Protein AF-A0A821MS76-F1 (afdb_monomer_lite)

pLDDT: mean 85.94, std 13.17, range [29.83, 96.56]

Sequence (88 aa):
MNFVLEKDKRIKYHQDMTRCIFRIFKTTKSDEGEYTCQIDDDRGVKTSGYLYVEEPQWRFETKLPLTLEGDENDKIELECSVQDEDAE

Structure (mmCIF, N/CA/C/O backbone):
data_AF-A0A821MS76-F1
#
_entry.id   AF-A0A821MS76-F1
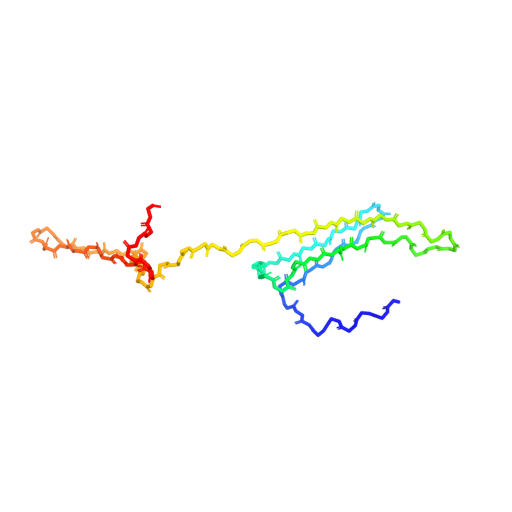#
loop_
_atom_site.group_PDB
_atom_site.id
_atom_site.type_symbol
_atom_site.label_atom_id
_atom_site.label_alt_id
_atom_site.label_comp_id
_atom_site.label_asym_id
_atom_site.label_entity_id
_atom_site.label_seq_id
_atom_site.pdbx_PDB_ins_code
_atom_site.Cartn_x
_atom_site.Cartn_y
_atom_site.Cartn_z
_atom_site.occupancy
_atom_site.B_iso_or_equiv
_atom_site.auth_seq_id
_atom_site.auth_comp_id
_atom_site.auth_asym_id
_atom_site.auth_atom_id
_atom_site.pdbx_PDB_model_num
ATOM 1 N N . MET A 1 1 ? 10.234 -12.657 -23.647 1.00 42.28 1 MET A N 1
ATOM 2 C CA . MET A 1 1 ? 10.671 -12.486 -22.242 1.00 42.28 1 MET A CA 1
ATOM 3 C C . MET A 1 1 ? 9.851 -13.415 -21.347 1.00 42.28 1 MET A C 1
ATOM 5 O O . MET A 1 1 ? 8.637 -13.271 -21.327 1.00 42.28 1 MET A O 1
ATOM 9 N N . ASN A 1 2 ? 10.466 -14.398 -20.678 1.00 29.83 2 ASN A N 1
ATOM 10 C CA . ASN A 1 2 ? 9.758 -15.345 -19.802 1.00 29.83 2 ASN A CA 1
ATOM 11 C C . ASN A 1 2 ? 9.875 -14.896 -18.345 1.00 29.83 2 ASN A C 1
ATOM 13 O O . ASN A 1 2 ? 10.866 -15.189 -17.684 1.00 29.83 2 ASN A O 1
ATOM 17 N N . PHE A 1 3 ? 8.848 -14.213 -17.851 1.00 42.09 3 PHE A N 1
ATOM 18 C CA . PHE A 1 3 ? 8.641 -14.032 -16.421 1.00 42.09 3 PHE A CA 1
ATOM 19 C C . PHE A 1 3 ? 7.517 -14.975 -16.003 1.00 42.09 3 PHE A C 1
ATOM 21 O O . PHE A 1 3 ? 6.359 -14.759 -16.360 1.00 42.09 3 PHE A O 1
ATOM 28 N N . VAL A 1 4 ? 7.843 -16.026 -15.247 1.00 42.31 4 VAL A N 1
ATOM 29 C CA . VAL A 1 4 ? 6.832 -16.768 -14.482 1.00 42.31 4 VAL A CA 1
ATOM 30 C C . VAL A 1 4 ? 6.514 -15.926 -13.245 1.00 42.31 4 VAL A C 1
ATOM 32 O O . VAL A 1 4 ? 6.915 -16.239 -12.133 1.00 42.31 4 VAL A O 1
ATOM 35 N N . LEU A 1 5 ? 5.848 -14.790 -13.458 1.00 52.22 5 LEU A N 1
ATOM 36 C CA . LEU A 1 5 ? 5.108 -14.110 -12.405 1.00 52.22 5 LEU A CA 1
ATOM 37 C C . LEU A 1 5 ? 3.799 -14.883 -12.302 1.00 52.22 5 LEU A C 1
ATOM 39 O O . LEU A 1 5 ? 2.879 -14.660 -13.095 1.00 52.22 5 LEU A O 1
ATOM 43 N N . GLU A 1 6 ? 3.723 -15.852 -11.390 1.00 51.84 6 GLU A N 1
ATOM 44 C CA . GLU A 1 6 ? 2.421 -16.377 -10.986 1.00 51.84 6 GLU A CA 1
ATOM 45 C C . GLU A 1 6 ? 1.541 -15.178 -10.649 1.00 51.84 6 GLU A C 1
ATOM 47 O O . GLU A 1 6 ? 1.873 -14.424 -9.746 1.00 51.84 6 GLU A O 1
ATOM 52 N N . LYS A 1 7 ? 0.497 -14.970 -11.462 1.00 57.44 7 LYS A N 1
ATOM 53 C CA . LYS A 1 7 ? -0.460 -13.852 -11.492 1.00 57.44 7 LYS A CA 1
ATOM 54 C C . LYS A 1 7 ? -0.608 -13.091 -10.165 1.00 57.44 7 LYS A C 1
ATOM 56 O O . LYS A 1 7 ? -1.649 -13.189 -9.509 1.00 57.44 7 LYS A O 1
ATOM 61 N N . ASP A 1 8 ? 0.374 -12.267 -9.813 1.00 78.12 8 ASP A N 1
ATOM 62 C CA . ASP A 1 8 ? 0.257 -11.422 -8.642 1.00 78.12 8 ASP A CA 1
ATOM 63 C C . ASP A 1 8 ? -0.712 -10.304 -9.009 1.00 78.12 8 ASP A C 1
ATOM 65 O O . ASP A 1 8 ? -0.430 -9.418 -9.819 1.00 78.12 8 ASP A O 1
ATOM 69 N N . LYS A 1 9 ? -1.914 -10.375 -8.436 1.00 86.06 9 LYS A N 1
ATOM 70 C CA . LYS A 1 9 ? -2.993 -9.423 -8.709 1.00 86.06 9 LYS A CA 1
ATOM 71 C C . LYS A 1 9 ? -2.602 -7.996 -8.318 1.00 86.06 9 LYS A C 1
ATOM 73 O O . LYS A 1 9 ? -3.192 -7.060 -8.869 1.00 86.06 9 LYS A O 1
ATOM 78 N N . ARG A 1 10 ? -1.632 -7.849 -7.406 1.00 93.19 10 ARG A N 1
ATOM 79 C CA . ARG A 1 10 ? -1.047 -6.585 -6.951 1.00 93.19 10 ARG A CA 1
ATOM 80 C C . ARG A 1 10 ? -0.152 -5.951 -8.000 1.00 93.19 10 ARG A C 1
ATOM 82 O O . ARG A 1 10 ? 0.027 -4.743 -7.969 1.00 93.19 10 ARG A O 1
ATOM 89 N N . ILE A 1 11 ? 0.396 -6.723 -8.929 1.00 90.38 11 ILE A N 1
ATOM 90 C CA . ILE A 1 11 ? 1.340 -6.212 -9.917 1.00 90.38 11 ILE A CA 1
ATOM 91 C C . ILE A 1 11 ? 0.589 -5.832 -11.194 1.00 90.38 11 ILE A C 1
ATOM 93 O O . ILE A 1 11 ? -0.236 -6.589 -11.714 1.00 90.38 11 ILE A O 1
ATOM 97 N N . LYS A 1 12 ? 0.860 -4.629 -11.707 1.00 90.12 12 LYS A N 1
ATOM 98 C CA . LYS A 1 12 ? 0.361 -4.134 -12.995 1.00 90.12 12 LYS A CA 1
ATOM 99 C C . LYS A 1 12 ? 1.503 -3.551 -13.809 1.00 90.12 12 LYS A C 1
ATOM 101 O O . LYS A 1 12 ? 2.348 -2.826 -13.292 1.00 90.12 12 LYS A O 1
ATOM 106 N N . TYR A 1 13 ? 1.455 -3.815 -15.105 1.00 87.94 13 TYR A N 1
ATOM 107 C CA . TYR A 1 13 ? 2.386 -3.285 -16.084 1.00 87.94 13 TYR A CA 1
ATOM 108 C C . TYR A 1 13 ? 1.621 -2.500 -17.147 1.00 87.94 13 TYR A C 1
ATOM 110 O O . TYR A 1 13 ? 0.560 -2.936 -17.598 1.00 87.94 13 TYR A O 1
ATOM 118 N N . HIS A 1 14 ? 2.147 -1.344 -17.536 1.00 87.00 14 HIS A N 1
ATOM 119 C CA . HIS A 1 14 ? 1.637 -0.562 -18.653 1.00 87.00 14 HIS A CA 1
ATOM 120 C C . HIS A 1 14 ? 2.803 -0.039 -19.482 1.00 87.00 14 HIS A C 1
ATOM 122 O O . HIS A 1 14 ? 3.670 0.652 -18.950 1.00 87.00 14 HIS A O 1
ATOM 128 N N . GLN A 1 15 ? 2.794 -0.339 -20.775 1.00 88.12 15 GLN A N 1
ATOM 129 C CA . GLN A 1 15 ? 3.758 0.183 -21.731 1.00 88.12 15 GLN A CA 1
ATOM 130 C C . GLN A 1 15 ? 3.029 0.945 -22.828 1.00 88.12 15 GLN A C 1
ATOM 132 O O . GLN A 1 15 ? 2.013 0.478 -23.345 1.00 88.12 15 GLN A O 1
ATOM 137 N N . ASP A 1 16 ? 3.568 2.108 -23.171 1.00 88.00 16 ASP A N 1
ATOM 138 C CA . ASP A 1 16 ? 3.196 2.877 -24.351 1.00 88.00 16 ASP A CA 1
ATOM 139 C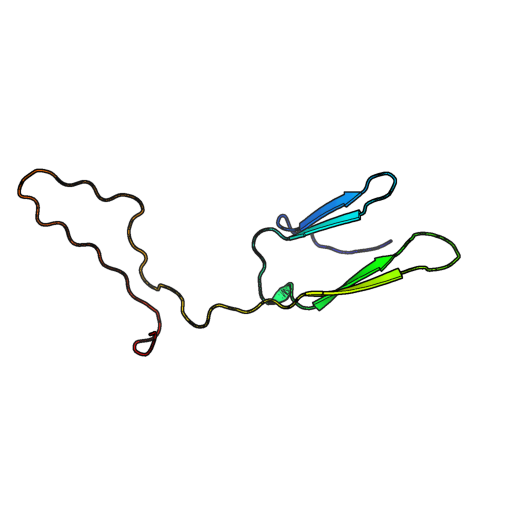 C . ASP A 1 16 ? 4.433 3.097 -25.244 1.00 88.00 16 ASP A C 1
ATOM 141 O O . ASP A 1 16 ? 5.464 2.450 -25.059 1.00 88.00 16 ASP A O 1
ATOM 145 N N . MET A 1 17 ? 4.336 3.982 -26.241 1.00 84.69 17 MET A N 1
ATOM 146 C CA . MET A 1 17 ? 5.398 4.194 -27.234 1.00 84.69 17 MET A CA 1
ATOM 147 C C . MET A 1 17 ? 6.760 4.565 -26.634 1.00 84.69 17 MET A C 1
ATOM 149 O O . MET A 1 17 ? 7.783 4.266 -27.244 1.00 84.69 17 MET A O 1
ATOM 153 N N . THR A 1 18 ? 6.798 5.238 -25.482 1.00 88.44 18 THR A N 1
ATOM 154 C CA . THR A 1 18 ? 8.055 5.743 -24.900 1.00 88.44 18 THR A CA 1
ATOM 155 C C . THR A 1 18 ? 8.190 5.487 -23.406 1.00 88.44 18 THR A C 1
ATOM 157 O O . THR A 1 18 ? 9.226 5.810 -22.825 1.00 88.44 18 THR A O 1
ATOM 160 N N . ARG A 1 19 ? 7.172 4.915 -22.758 1.00 87.81 19 ARG A N 1
ATOM 161 C CA . ARG A 1 19 ? 7.144 4.725 -21.310 1.00 87.81 19 ARG A CA 1
ATOM 162 C C . ARG A 1 19 ? 6.796 3.298 -20.951 1.00 87.81 19 ARG A C 1
ATOM 164 O O . ARG A 1 19 ? 5.928 2.664 -21.542 1.00 87.81 19 ARG A O 1
ATOM 171 N N . CYS A 1 20 ? 7.442 2.843 -19.893 1.00 87.75 20 CYS A N 1
ATOM 172 C CA . CYS A 1 20 ? 7.178 1.589 -19.224 1.00 87.75 20 CYS A CA 1
ATOM 173 C C . CYS A 1 20 ? 6.872 1.918 -17.761 1.00 87.75 20 CYS A C 1
ATOM 175 O O . CYS A 1 20 ? 7.666 2.575 -17.090 1.00 87.75 20 CYS A O 1
ATOM 177 N N . ILE A 1 21 ? 5.702 1.508 -17.279 1.00 90.31 21 ILE A N 1
ATOM 178 C CA . ILE A 1 21 ? 5.248 1.753 -15.914 1.00 90.31 21 ILE A CA 1
ATOM 179 C C . ILE A 1 21 ? 4.970 0.413 -15.246 1.00 90.31 21 ILE A C 1
ATOM 181 O O . ILE A 1 21 ? 4.056 -0.316 -15.636 1.00 90.31 21 ILE A O 1
ATOM 185 N N . PHE A 1 22 ? 5.725 0.137 -14.191 1.00 90.94 22 PHE A N 1
ATOM 186 C CA . PHE A 1 22 ? 5.538 -1.003 -13.309 1.00 90.94 22 PHE A CA 1
ATOM 187 C C . PHE A 1 22 ? 4.937 -0.521 -11.985 1.00 90.94 22 PHE A C 1
ATOM 189 O O . PHE A 1 22 ? 5.437 0.428 -11.383 1.00 90.94 22 PHE A O 1
ATOM 196 N N . ARG A 1 23 ? 3.824 -1.121 -11.557 1.00 92.81 23 ARG A N 1
ATOM 197 C CA . ARG A 1 23 ? 3.114 -0.756 -10.323 1.00 92.81 23 ARG A CA 1
ATOM 198 C C . ARG A 1 23 ? 2.891 -1.991 -9.464 1.00 92.81 23 ARG A C 1
ATOM 200 O O . ARG A 1 23 ? 2.355 -2.979 -9.962 1.00 92.81 23 ARG A O 1
ATOM 207 N N . ILE A 1 24 ? 3.209 -1.884 -8.177 1.00 93.81 24 ILE A N 1
ATOM 208 C CA . ILE A 1 24 ? 2.864 -2.870 -7.150 1.00 93.81 24 ILE A CA 1
ATOM 209 C C . ILE A 1 24 ? 1.842 -2.230 -6.204 1.00 93.81 24 ILE A C 1
ATOM 211 O O . ILE A 1 24 ? 2.100 -1.189 -5.606 1.00 93.81 24 ILE A O 1
ATOM 215 N N . PHE A 1 25 ? 0.662 -2.828 -6.078 1.00 93.06 25 PHE A N 1
ATOM 216 C CA . PHE A 1 25 ? -0.395 -2.391 -5.168 1.00 93.06 25 PHE A CA 1
ATOM 217 C C . PHE A 1 25 ? -0.304 -3.166 -3.850 1.00 93.06 25 PHE A C 1
ATOM 219 O O . PHE A 1 25 ? -0.483 -4.376 -3.854 1.00 93.06 25 PHE A O 1
ATOM 226 N N . LYS A 1 26 ? -0.131 -2.475 -2.715 1.00 90.56 26 LYS A N 1
ATOM 227 C CA . LYS A 1 26 ? 0.089 -3.090 -1.386 1.00 90.56 26 LYS A CA 1
ATOM 228 C C . LYS A 1 26 ? 1.394 -3.894 -1.344 1.00 90.56 26 LYS A C 1
ATOM 230 O O . LYS A 1 26 ? 1.366 -5.125 -1.358 1.00 90.56 26 LYS A O 1
ATOM 235 N N . THR A 1 27 ? 2.521 -3.189 -1.333 1.00 92.62 27 THR A N 1
ATOM 236 C CA . THR A 1 27 ? 3.848 -3.803 -1.233 1.00 92.62 27 THR A CA 1
ATOM 237 C C . THR A 1 27 ? 4.006 -4.599 0.064 1.00 92.62 27 THR A C 1
ATOM 239 O O . THR A 1 27 ? 3.445 -4.247 1.101 1.00 92.62 27 THR A O 1
ATOM 242 N N . THR A 1 28 ? 4.770 -5.681 0.001 1.00 91.25 28 THR A N 1
ATOM 243 C CA . THR A 1 28 ? 5.221 -6.483 1.143 1.00 91.25 28 THR A CA 1
ATOM 244 C C . THR A 1 28 ? 6.743 -6.566 1.122 1.00 91.25 28 THR A C 1
ATOM 246 O O . THR A 1 28 ? 7.372 -6.232 0.117 1.00 91.25 28 THR A O 1
ATOM 249 N N . LYS A 1 29 ? 7.357 -7.038 2.214 1.00 90.06 29 LYS A N 1
ATOM 250 C CA . LYS A 1 29 ? 8.818 -7.186 2.283 1.00 90.06 29 LYS A CA 1
ATOM 251 C C . LYS A 1 29 ? 9.379 -8.066 1.158 1.00 90.06 29 LYS A C 1
ATOM 253 O O . LYS A 1 29 ? 10.482 -7.825 0.691 1.00 90.06 29 LYS A O 1
ATOM 258 N N . SER A 1 30 ? 8.602 -9.035 0.672 1.00 91.44 30 SER A N 1
ATOM 259 C CA . SER A 1 30 ? 8.977 -9.903 -0.452 1.00 91.44 30 SER A CA 1
ATOM 260 C C . SER A 1 30 ? 9.080 -9.186 -1.802 1.00 91.44 30 SER A C 1
ATOM 262 O O . SER A 1 30 ? 9.633 -9.761 -2.732 1.00 91.44 30 SER A O 1
ATOM 264 N N . ASP A 1 31 ? 8.549 -7.965 -1.922 1.00 93.06 31 ASP A N 1
ATOM 265 C CA . ASP A 1 31 ? 8.675 -7.154 -3.137 1.00 93.06 31 ASP A CA 1
ATOM 266 C C . ASP A 1 31 ? 9.989 -6.344 -3.173 1.00 93.06 31 ASP A C 1
ATOM 268 O O . ASP A 1 31 ? 10.296 -5.738 -4.201 1.00 93.06 31 ASP A O 1
ATOM 272 N N . GLU A 1 32 ? 10.756 -6.299 -2.077 1.00 95.44 32 GLU A N 1
ATOM 273 C CA . GLU A 1 32 ? 12.070 -5.646 -2.020 1.00 95.44 32 GLU A CA 1
ATOM 274 C C . GLU A 1 32 ? 13.072 -6.329 -2.960 1.00 95.44 32 GLU A C 1
ATOM 276 O O . GLU A 1 32 ? 13.184 -7.555 -2.996 1.00 95.44 32 GLU A O 1
ATOM 281 N N . GLY A 1 33 ? 13.823 -5.529 -3.719 1.00 94.56 33 GLY A N 1
ATOM 282 C CA . GLY A 1 33 ? 14.817 -6.048 -4.652 1.00 94.56 33 GLY A CA 1
ATOM 283 C C . GLY A 1 33 ? 15.142 -5.111 -5.809 1.00 94.56 33 GLY A C 1
ATOM 284 O O . GLY A 1 33 ? 14.636 -3.993 -5.911 1.00 94.56 33 GLY A O 1
ATOM 285 N N . GLU A 1 34 ? 16.008 -5.584 -6.704 1.00 95.69 34 GLU A N 1
ATOM 286 C CA . GLU A 1 34 ? 16.391 -4.856 -7.912 1.00 95.69 34 GLU A CA 1
ATOM 287 C C . GLU A 1 34 ? 15.392 -5.106 -9.049 1.00 95.69 34 GLU A C 1
ATOM 289 O O . GLU A 1 34 ? 15.122 -6.244 -9.434 1.00 95.69 34 GLU A O 1
ATOM 294 N N . TYR A 1 35 ? 14.891 -4.022 -9.634 1.00 92.19 35 TYR A N 1
ATOM 295 C CA . TYR A 1 35 ? 14.026 -4.038 -10.805 1.00 92.19 35 TYR A CA 1
ATOM 296 C C . TYR A 1 35 ? 14.784 -3.466 -11.997 1.00 92.19 35 TYR A C 1
ATOM 298 O O . TYR A 1 35 ? 15.354 -2.379 -11.922 1.00 92.19 35 TYR A O 1
ATOM 306 N N . THR A 1 36 ? 14.772 -4.193 -13.113 1.00 90.88 36 THR A N 1
ATOM 307 C CA . THR A 1 36 ? 15.430 -3.788 -14.361 1.00 90.88 36 THR A CA 1
ATOM 308 C C . THR A 1 36 ? 14.388 -3.503 -15.436 1.00 90.88 36 THR A C 1
ATOM 310 O O . THR A 1 36 ? 13.536 -4.343 -15.723 1.00 90.88 36 THR A O 1
ATOM 313 N N . CYS A 1 37 ? 14.490 -2.340 -16.078 1.00 89.81 37 CYS A N 1
ATOM 314 C CA . CYS A 1 37 ? 13.797 -2.044 -17.326 1.00 89.81 37 CYS A CA 1
ATOM 315 C C . CYS A 1 37 ? 14.793 -2.167 -18.480 1.00 89.81 37 CYS A C 1
ATOM 317 O O . CYS A 1 37 ? 15.812 -1.477 -18.503 1.00 89.81 37 CYS A O 1
ATOM 319 N N . GLN A 1 38 ? 14.487 -3.024 -19.449 1.00 89.50 38 GLN A N 1
ATOM 320 C CA . GLN A 1 38 ? 15.328 -3.275 -20.615 1.00 89.50 38 GLN A CA 1
ATOM 321 C C . GLN A 1 38 ? 14.564 -2.946 -21.899 1.00 89.50 38 GLN A C 1
ATOM 323 O O . GLN A 1 38 ? 13.390 -3.288 -22.033 1.00 89.50 38 GLN A O 1
ATOM 328 N N . ILE A 1 39 ? 15.243 -2.286 -22.837 1.00 87.81 39 ILE A N 1
ATOM 329 C CA . ILE A 1 39 ? 14.761 -2.113 -24.206 1.00 87.81 39 ILE A CA 1
ATOM 330 C C . ILE A 1 39 ? 14.967 -3.443 -24.932 1.00 87.81 39 ILE A C 1
ATOM 332 O O . ILE A 1 39 ? 16.071 -3.989 -24.926 1.00 87.81 39 ILE A O 1
ATOM 336 N N . ASP A 1 40 ? 13.900 -3.969 -25.532 1.00 81.69 40 ASP A N 1
ATOM 337 C CA . ASP A 1 40 ? 13.942 -5.199 -26.329 1.00 81.69 40 ASP A CA 1
ATOM 338 C C . ASP A 1 40 ? 14.528 -4.904 -27.718 1.00 81.69 40 ASP A C 1
ATOM 340 O O . ASP A 1 40 ? 13.820 -4.842 -28.722 1.00 81.69 40 ASP A O 1
ATOM 344 N N . ASP A 1 41 ? 15.824 -4.598 -27.751 1.00 82.62 41 ASP A N 1
ATOM 345 C CA . ASP A 1 41 ? 16.607 -4.435 -28.970 1.00 82.62 41 ASP A CA 1
ATOM 346 C C . ASP A 1 41 ? 17.946 -5.182 -28.879 1.00 82.62 41 ASP A C 1
ATOM 348 O O . ASP A 1 41 ? 18.391 -5.592 -27.803 1.00 82.62 41 ASP A O 1
ATOM 352 N N . ASP A 1 42 ? 18.624 -5.330 -30.019 1.00 83.44 42 ASP A N 1
ATOM 353 C CA . ASP A 1 42 ? 19.911 -6.037 -30.116 1.00 83.44 42 ASP A CA 1
ATOM 354 C C . ASP A 1 42 ? 21.049 -5.355 -29.331 1.00 83.44 42 ASP A C 1
ATOM 356 O O . ASP A 1 42 ? 22.140 -5.909 -29.192 1.00 83.44 42 ASP A O 1
ATOM 360 N N . ARG A 1 43 ? 20.826 -4.135 -28.824 1.00 85.31 43 ARG A N 1
ATOM 361 C CA . ARG A 1 43 ? 21.827 -3.347 -28.094 1.00 85.31 43 ARG A CA 1
ATOM 362 C C . ARG A 1 43 ? 21.770 -3.598 -26.590 1.00 85.31 43 ARG A C 1
ATOM 364 O O . ARG A 1 43 ? 22.704 -3.210 -25.890 1.00 85.31 43 ARG A O 1
ATOM 371 N N . GLY A 1 44 ? 20.707 -4.232 -26.086 1.00 83.94 44 GLY A N 1
ATOM 372 C CA . GLY A 1 44 ? 20.597 -4.643 -24.684 1.00 83.94 44 GLY A CA 1
ATOM 373 C C . GLY A 1 44 ? 20.620 -3.476 -23.693 1.00 83.94 44 GLY A C 1
ATOM 374 O O . GLY A 1 44 ? 21.070 -3.636 -22.555 1.00 83.94 44 GLY A O 1
ATOM 375 N N . VAL A 1 45 ? 20.171 -2.291 -24.117 1.00 91.06 45 VAL A N 1
ATOM 376 C CA . VAL A 1 45 ? 20.157 -1.093 -23.270 1.00 91.06 45 VAL A CA 1
ATOM 377 C C . VAL A 1 45 ? 19.179 -1.301 -22.115 1.00 91.06 45 VAL A C 1
ATOM 379 O O . VAL A 1 45 ? 18.006 -1.614 -22.324 1.00 91.06 45 VAL A O 1
ATOM 382 N N . LYS A 1 46 ? 19.655 -1.107 -20.883 1.00 92.88 46 LYS A N 1
ATOM 383 C CA . LYS A 1 46 ? 18.864 -1.302 -19.666 1.00 92.88 46 LYS A CA 1
ATOM 384 C C . LYS A 1 46 ? 19.170 -0.256 -18.602 1.00 92.88 46 LYS A C 1
ATOM 386 O O . LYS A 1 46 ? 20.249 0.329 -18.582 1.00 92.88 46 LYS A O 1
ATOM 391 N N . THR A 1 47 ? 18.218 -0.071 -17.700 1.00 91.69 47 THR A N 1
ATOM 392 C CA . THR A 1 47 ? 18.370 0.693 -16.461 1.00 91.69 47 THR A CA 1
ATOM 393 C C . THR A 1 47 ? 17.802 -0.116 -15.299 1.00 91.69 47 THR A C 1
ATOM 395 O O . THR A 1 47 ? 16.855 -0.883 -15.491 1.00 91.69 47 THR A O 1
ATOM 398 N N . SER A 1 48 ? 18.370 0.057 -14.110 1.00 93.12 48 SER A N 1
ATOM 399 C CA . SER A 1 48 ? 17.960 -0.655 -12.901 1.00 93.12 48 SER A CA 1
ATOM 400 C C . SER A 1 48 ? 17.727 0.307 -11.745 1.00 93.12 48 SER A C 1
ATOM 402 O O . SER A 1 48 ? 18.335 1.375 -11.676 1.00 93.12 48 SER A O 1
ATOM 404 N N . GLY A 1 49 ? 16.873 -0.099 -10.811 1.00 93.19 49 GLY A N 1
ATOM 405 C CA . GLY A 1 49 ? 16.690 0.563 -9.525 1.00 93.19 49 GLY A CA 1
ATOM 406 C C . GLY A 1 49 ? 16.389 -0.457 -8.435 1.00 93.19 49 GLY A C 1
ATOM 407 O O . GLY A 1 49 ? 15.786 -1.494 -8.707 1.00 93.19 49 GLY A O 1
ATOM 408 N N . TYR A 1 50 ? 16.807 -0.165 -7.207 1.00 95.00 50 TYR A N 1
ATOM 409 C CA . TYR A 1 50 ? 16.508 -1.002 -6.049 1.00 95.00 50 TYR A CA 1
ATOM 410 C C . TYR A 1 50 ? 15.285 -0.452 -5.310 1.00 95.00 50 TYR A C 1
ATOM 412 O O . TYR A 1 50 ? 15.250 0.726 -4.951 1.00 95.00 50 TYR A O 1
ATOM 420 N N . LEU A 1 51 ? 14.278 -1.296 -5.099 1.00 95.06 51 LEU A N 1
ATOM 421 C CA . LEU A 1 51 ? 13.118 -0.995 -4.270 1.00 95.06 51 LEU A CA 1
ATOM 422 C C . LEU A 1 51 ? 13.393 -1.496 -2.859 1.00 95.06 51 LEU A C 1
ATOM 424 O O . LEU A 1 51 ? 13.515 -2.700 -2.670 1.00 95.06 51 LEU A O 1
ATOM 428 N N . TYR A 1 52 ? 13.428 -0.587 -1.889 1.00 95.69 52 TYR A N 1
ATOM 429 C CA . TYR A 1 52 ? 13.423 -0.923 -0.468 1.00 95.69 52 TYR A CA 1
ATOM 430 C C . TYR A 1 52 ? 11.986 -0.928 0.054 1.00 95.69 52 TYR A C 1
ATOM 432 O O . TYR A 1 52 ? 11.215 -0.008 -0.234 1.00 95.69 52 TYR A O 1
ATOM 440 N N . VAL A 1 53 ? 11.626 -1.955 0.819 1.00 95.19 53 VAL A N 1
ATOM 441 C CA . VAL A 1 53 ? 10.331 -2.056 1.498 1.00 95.19 53 VAL A CA 1
ATOM 442 C C . VAL A 1 53 ? 10.594 -2.309 2.971 1.00 95.19 53 VAL A C 1
ATOM 444 O O . VAL A 1 53 ? 11.133 -3.348 3.345 1.00 95.19 53 VAL A O 1
ATOM 447 N N . GLU A 1 54 ? 10.203 -1.373 3.822 1.00 92.00 54 GLU A N 1
ATOM 448 C CA . GLU A 1 54 ? 10.319 -1.523 5.270 1.00 92.00 54 GLU A CA 1
ATOM 449 C C . GLU A 1 54 ? 8.990 -1.993 5.855 1.00 92.00 54 GLU A C 1
ATOM 451 O O . GLU A 1 54 ? 7.918 -1.502 5.489 1.00 92.00 54 GLU A O 1
ATOM 456 N N . GLU A 1 55 ? 9.053 -2.975 6.754 1.00 83.94 55 GLU A N 1
ATOM 457 C CA . GLU A 1 55 ? 7.892 -3.330 7.557 1.00 83.94 55 GLU A CA 1
ATOM 458 C C . GLU A 1 55 ? 7.757 -2.319 8.695 1.00 83.94 55 GLU A C 1
ATOM 460 O O . GLU A 1 55 ? 8.758 -1.995 9.338 1.00 83.94 55 GLU A O 1
ATOM 465 N N . PRO A 1 56 ? 6.544 -1.812 8.966 1.00 82.31 56 PRO A N 1
ATOM 466 C CA . PRO A 1 56 ? 6.338 -0.975 10.134 1.00 82.31 56 PRO A CA 1
ATOM 467 C C . PRO A 1 56 ? 6.709 -1.782 11.378 1.00 82.31 56 PRO A C 1
ATOM 469 O O . PRO A 1 56 ? 6.271 -2.926 11.521 1.00 82.31 56 PRO A O 1
ATOM 472 N N . GLN A 1 57 ? 7.520 -1.180 12.251 1.00 80.44 57 GLN A N 1
ATOM 473 C CA . GLN A 1 57 ? 8.000 -1.825 13.477 1.00 80.44 57 GLN A CA 1
ATOM 474 C C . GLN A 1 57 ? 6.826 -2.257 14.357 1.00 80.44 57 GLN A C 1
ATOM 476 O O . GLN A 1 57 ? 6.817 -3.358 14.895 1.00 80.44 57 GLN A O 1
ATOM 481 N N . TRP A 1 58 ? 5.784 -1.425 14.389 1.00 85.12 58 TRP A N 1
ATOM 482 C CA . TRP A 1 58 ? 4.596 -1.646 15.192 1.00 85.12 58 TRP A CA 1
ATOM 483 C C . TRP A 1 58 ? 3.367 -1.850 14.321 1.00 85.12 58 TRP A C 1
ATOM 485 O O . TRP A 1 58 ? 3.170 -1.209 13.282 1.00 85.12 58 TRP A O 1
ATOM 495 N N . ARG A 1 59 ? 2.497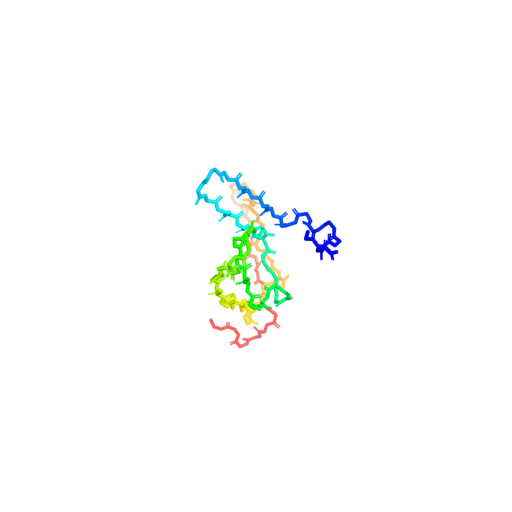 -2.750 14.771 1.00 84.00 59 ARG A N 1
ATOM 496 C CA . ARG A 1 59 ? 1.175 -2.959 14.190 1.00 84.00 59 ARG A CA 1
ATOM 497 C C . ARG A 1 59 ? 0.143 -2.803 15.291 1.00 84.00 59 ARG A C 1
ATOM 499 O O . ARG A 1 59 ? 0.339 -3.286 16.402 1.00 84.00 59 ARG A O 1
ATOM 506 N N . PHE A 1 60 ? -0.969 -2.156 14.957 1.00 89.44 60 PHE A N 1
ATOM 507 C CA . PHE A 1 60 ? -2.150 -2.197 15.806 1.00 89.44 60 PHE A CA 1
ATOM 508 C C . PHE A 1 60 ? -2.659 -3.631 15.865 1.00 89.44 60 PHE A C 1
ATOM 510 O O . PHE A 1 60 ? -2.987 -4.214 14.825 1.00 89.44 60 PHE A O 1
ATOM 517 N N . GLU A 1 61 ? -2.709 -4.176 17.070 1.00 88.62 61 GLU A N 1
ATOM 518 C CA . GLU A 1 61 ? -3.389 -5.429 17.353 1.00 88.62 61 GLU A CA 1
ATOM 519 C C . GLU A 1 61 ? -4.904 -5.202 17.308 1.00 88.62 61 GLU A C 1
ATOM 521 O O . GLU A 1 61 ? -5.598 -5.859 16.531 1.00 88.62 61 GLU A O 1
ATOM 526 N N . THR A 1 62 ? -5.390 -4.176 18.014 1.00 90.00 62 THR A N 1
ATOM 527 C CA . THR A 1 62 ? -6.783 -3.716 17.932 1.00 90.00 62 THR A CA 1
ATOM 528 C C . THR A 1 62 ? -6.840 -2.350 17.271 1.00 90.00 62 THR A C 1
ATOM 530 O O . THR A 1 62 ? -6.167 -1.415 17.697 1.00 90.00 62 THR A O 1
ATOM 533 N N . LYS A 1 63 ? -7.649 -2.221 16.217 1.00 91.69 63 LYS A N 1
ATOM 534 C CA . LYS A 1 63 ? -7.874 -0.951 15.516 1.00 91.69 63 LYS A CA 1
ATOM 535 C C . LYS A 1 63 ? -9.175 -0.321 15.979 1.00 91.69 63 LYS A C 1
ATOM 537 O O . LYS A 1 63 ? -10.152 -1.030 16.204 1.00 91.69 63 LYS A O 1
ATOM 542 N N . LEU A 1 64 ? -9.201 1.008 15.997 1.00 94.12 64 LEU A N 1
ATOM 543 C CA . LEU A 1 64 ? -10.440 1.746 16.198 1.00 94.12 64 LEU A CA 1
ATOM 544 C C . LEU A 1 64 ? -11.473 1.393 15.116 1.00 94.12 64 LEU A C 1
ATOM 546 O O . LEU A 1 64 ? -11.104 1.185 13.950 1.00 94.12 64 LEU A O 1
ATOM 550 N N . PRO A 1 65 ? -12.767 1.355 15.473 1.00 90.56 65 PRO A N 1
ATOM 551 C CA . PRO A 1 65 ? -13.826 1.217 14.48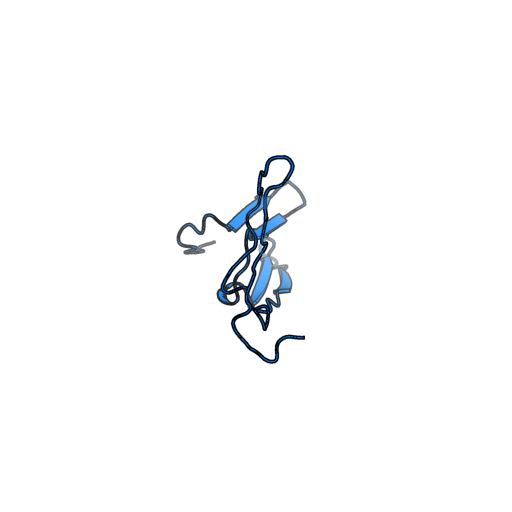9 1.00 90.56 65 PRO A CA 1
ATOM 552 C C . PRO A 1 65 ? -13.834 2.429 13.548 1.00 90.56 65 PRO A C 1
ATOM 554 O O . PRO A 1 65 ? -13.555 3.556 13.953 1.00 90.56 65 PRO A O 1
ATOM 557 N N . LEU A 1 66 ? -14.182 2.203 12.276 1.00 89.50 66 LEU A N 1
ATOM 558 C CA . LEU A 1 66 ? -14.283 3.279 11.280 1.00 89.50 66 LEU A CA 1
ATOM 559 C C . LEU A 1 66 ? -15.383 4.288 11.637 1.00 89.50 66 LEU A C 1
ATOM 561 O O . LEU A 1 66 ? -15.296 5.469 11.308 1.00 89.50 66 LEU A O 1
ATOM 565 N N . THR A 1 67 ? -16.439 3.807 12.280 1.00 91.62 67 THR A N 1
ATOM 566 C CA . THR A 1 67 ? -17.559 4.619 12.735 1.00 91.62 67 THR A CA 1
ATOM 567 C C . THR A 1 67 ? -18.054 4.026 14.040 1.00 91.62 67 THR A C 1
ATOM 569 O O . THR A 1 67 ? -18.198 2.808 14.152 1.00 91.62 67 THR A O 1
ATOM 572 N N . LEU A 1 68 ? -18.281 4.894 15.017 1.00 92.00 68 LEU A N 1
ATOM 573 C CA . LEU A 1 68 ? -18.915 4.560 16.278 1.00 92.00 68 LEU A CA 1
ATOM 574 C C . LEU A 1 68 ? -20.020 5.586 16.494 1.00 92.00 68 LEU A C 1
ATOM 576 O O . LEU A 1 68 ? -19.749 6.783 16.556 1.00 92.00 68 LEU A O 1
ATOM 580 N N . GLU A 1 69 ? -21.256 5.109 16.512 1.00 93.06 69 GLU A N 1
ATOM 581 C CA . GLU A 1 69 ? -22.447 5.928 16.717 1.00 93.06 69 GLU A CA 1
ATOM 582 C C . GLU A 1 69 ? -22.895 5.782 18.171 1.00 93.06 69 GLU A C 1
ATOM 584 O O . GLU A 1 69 ? -22.759 4.707 18.759 1.00 93.06 69 GLU A O 1
ATOM 589 N N . GLY A 1 70 ? -23.393 6.871 18.748 1.00 94.44 70 GLY A N 1
ATOM 590 C CA . GLY A 1 70 ? -23.898 6.916 20.113 1.00 94.44 70 GLY A CA 1
ATOM 591 C C . GLY A 1 70 ? -24.922 8.030 20.259 1.00 94.44 70 GLY A C 1
ATOM 592 O O . GLY A 1 70 ? -24.830 9.052 19.572 1.00 94.44 70 GLY A O 1
ATOM 593 N N . ASP A 1 71 ? -25.887 7.815 21.142 1.00 96.38 71 ASP A N 1
ATOM 594 C CA . ASP A 1 71 ? -26.944 8.768 21.449 1.00 96.38 71 ASP A CA 1
ATOM 595 C C . ASP A 1 71 ? -26.538 9.711 22.594 1.00 96.38 71 ASP A C 1
ATOM 597 O O . ASP A 1 71 ? -25.531 9.536 23.289 1.00 96.38 71 ASP A O 1
ATOM 601 N N . GLU A 1 72 ? -27.327 10.767 22.800 1.00 94.12 72 GLU A N 1
ATOM 602 C CA . GLU A 1 72 ? -27.104 11.695 23.906 1.00 94.12 72 GLU A CA 1
ATOM 603 C C . GLU A 1 72 ? -27.189 10.952 25.253 1.00 94.12 72 GLU A C 1
ATOM 605 O O . GLU A 1 72 ? -28.192 10.304 25.556 1.00 94.12 72 GLU A O 1
ATOM 610 N N . ASN A 1 73 ? -26.160 11.129 26.089 1.00 95.62 73 ASN A N 1
ATOM 611 C CA . ASN A 1 73 ? -25.921 10.453 27.376 1.00 95.62 73 ASN A CA 1
ATOM 612 C C . ASN A 1 73 ? -25.315 9.040 27.302 1.00 95.62 73 ASN A C 1
ATOM 614 O O . ASN A 1 73 ? -25.090 8.441 28.358 1.00 95.62 73 ASN A O 1
ATOM 618 N N . ASP A 1 74 ? -24.972 8.532 26.116 1.00 96.56 74 ASP A N 1
ATOM 619 C CA . ASP A 1 74 ? -24.225 7.279 26.017 1.00 96.56 74 ASP A CA 1
ATOM 620 C C . ASP A 1 74 ? -22.787 7.428 26.522 1.00 96.56 74 ASP A C 1
ATOM 622 O O . ASP A 1 74 ? -22.085 8.410 26.256 1.00 96.56 74 ASP A O 1
ATOM 626 N N . LYS A 1 75 ? -22.307 6.391 27.220 1.00 92.75 75 LYS A N 1
ATOM 627 C CA . LYS A 1 75 ? -20.876 6.222 27.467 1.00 92.75 75 LYS A CA 1
ATOM 628 C C . LYS A 1 75 ? -20.266 5.494 26.271 1.00 92.75 75 LYS A C 1
ATOM 630 O O . LYS A 1 75 ? -20.422 4.284 26.134 1.00 92.75 75 LYS A O 1
ATOM 635 N N . ILE A 1 76 ? -19.526 6.234 25.455 1.00 93.31 76 ILE A N 1
ATOM 636 C CA . ILE A 1 76 ? -18.793 5.703 24.306 1.00 93.31 76 ILE A CA 1
ATOM 637 C C . ILE A 1 76 ? -17.308 5.560 24.660 1.00 93.31 76 ILE A C 1
ATOM 639 O O . ILE A 1 76 ? -16.710 6.473 25.228 1.00 93.31 76 ILE A O 1
ATOM 643 N N . GLU A 1 77 ? -16.714 4.413 24.325 1.00 91.56 77 GLU A N 1
ATOM 644 C CA . GLU A 1 77 ? -15.299 4.109 24.562 1.00 91.56 77 GLU A CA 1
ATOM 645 C C . GLU A 1 77 ? -14.649 3.648 23.250 1.00 91.56 77 GLU A C 1
ATOM 647 O O . GLU A 1 77 ? -15.186 2.799 22.538 1.00 91.56 77 GLU A O 1
ATOM 652 N N . LEU A 1 78 ? -13.515 4.259 22.904 1.00 92.94 78 LEU A N 1
ATOM 653 C CA . LEU A 1 78 ? -12.733 3.967 21.706 1.00 92.94 78 LEU A CA 1
ATOM 654 C C . LEU A 1 78 ? -11.392 3.398 22.151 1.00 92.94 78 LEU A C 1
ATOM 656 O O . LEU A 1 78 ? -10.571 4.120 22.712 1.00 92.94 78 LEU A O 1
ATOM 660 N N . GLU A 1 79 ? -11.180 2.114 21.892 1.00 91.38 79 GLU A N 1
ATOM 661 C CA . GLU A 1 79 ? -9.982 1.397 22.316 1.00 91.38 79 GLU A CA 1
ATOM 662 C C . GLU A 1 79 ? -9.200 0.884 21.105 1.00 91.38 79 GLU A C 1
ATOM 664 O O . GLU A 1 79 ? -9.754 0.284 20.179 1.00 91.38 79 GLU A O 1
ATOM 669 N N . CYS A 1 80 ? -7.892 1.116 21.116 1.00 92.62 80 CYS A N 1
ATOM 670 C CA . CYS A 1 80 ? -6.947 0.462 20.225 1.00 92.62 80 CYS A CA 1
ATOM 671 C C . CYS A 1 80 ? -5.722 0.015 21.018 1.00 92.62 80 CYS A C 1
ATOM 673 O O . CYS A 1 80 ? -5.337 0.666 21.987 1.00 92.62 80 CYS A O 1
ATOM 675 N N . SER A 1 81 ? -5.084 -1.057 20.564 1.00 90.19 81 SER A N 1
ATOM 676 C CA . SER A 1 81 ? -3.866 -1.600 21.160 1.00 90.19 81 SER A CA 1
ATOM 677 C C . SER A 1 81 ? -2.822 -1.841 20.079 1.00 90.19 81 SER A C 1
ATOM 679 O O . SER A 1 81 ? -3.147 -2.108 18.918 1.00 90.19 81 SER A O 1
ATOM 681 N N . VAL A 1 82 ? -1.558 -1.733 20.458 1.00 91.69 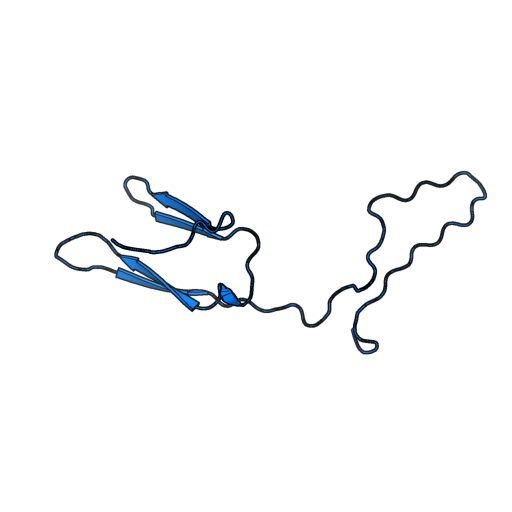82 VAL A N 1
ATOM 682 C CA . VAL A 1 82 ? -0.385 -2.038 19.633 1.00 91.69 82 VAL A CA 1
ATOM 683 C C . VAL A 1 82 ? 0.235 -3.340 20.128 1.00 91.69 82 VAL A C 1
ATOM 685 O O . VAL A 1 82 ? 0.063 -3.700 21.285 1.00 91.69 82 VAL A O 1
ATOM 688 N N . GLN A 1 83 ? 0.908 -4.070 19.239 1.00 84.69 83 GLN A N 1
ATOM 689 C CA . GLN A 1 83 ? 1.494 -5.377 19.576 1.00 84.69 83 GLN A CA 1
ATOM 690 C C . GLN A 1 83 ? 2.626 -5.310 20.611 1.00 84.69 83 GLN A C 1
ATOM 692 O O . GLN A 1 83 ? 2.954 -6.337 21.196 1.00 84.69 83 GLN A O 1
ATOM 697 N N . ASP A 1 84 ? 3.236 -4.140 20.794 1.00 83.94 84 ASP A N 1
ATOM 698 C CA . ASP A 1 84 ? 4.363 -3.935 21.698 1.00 83.94 84 ASP A CA 1
ATOM 699 C C . ASP A 1 84 ? 4.035 -2.814 22.687 1.00 83.94 84 ASP A C 1
ATOM 701 O O . ASP A 1 84 ? 3.539 -1.758 22.289 1.00 83.94 84 ASP A O 1
ATOM 705 N N . GLU A 1 85 ? 4.279 -3.074 23.970 1.00 77.44 85 GLU A N 1
ATOM 706 C CA . GLU A 1 85 ? 4.029 -2.145 25.074 1.00 77.44 85 GLU A CA 1
ATOM 707 C C . GLU A 1 85 ? 5.003 -0.955 25.092 1.00 77.44 85 GLU A C 1
ATOM 709 O O . GLU A 1 85 ? 4.664 0.087 25.653 1.00 77.44 85 GLU A O 1
ATOM 714 N N . ASP A 1 86 ? 6.146 -1.076 24.410 1.00 80.00 86 ASP A N 1
ATOM 715 C CA . ASP A 1 86 ? 7.172 -0.038 24.263 1.00 80.00 86 ASP A CA 1
ATOM 716 C C . ASP A 1 86 ? 7.016 0.784 22.962 1.00 80.00 86 ASP A C 1
ATOM 718 O O . ASP A 1 86 ? 7.894 1.570 22.594 1.00 80.00 86 ASP A O 1
ATOM 722 N N . ALA A 1 87 ? 5.919 0.604 22.218 1.00 77.81 87 ALA A N 1
ATOM 723 C CA . ALA A 1 87 ? 5.657 1.376 21.006 1.00 77.81 87 ALA A CA 1
ATOM 724 C C . ALA A 1 87 ? 5.279 2.840 21.334 1.00 77.81 87 ALA A C 1
ATOM 726 O O . ALA A 1 87 ? 4.160 3.111 21.773 1.00 77.81 87 ALA A O 1
ATOM 727 N N . GLU A 1 88 ? 6.206 3.775 21.081 1.00 65.38 88 GLU A N 1
ATOM 7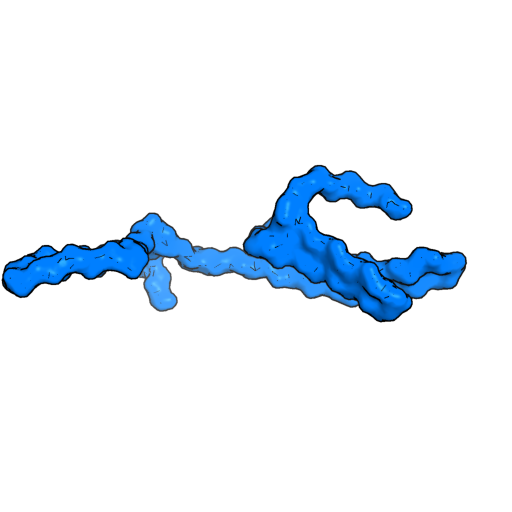28 C CA . GLU A 1 88 ? 6.038 5.240 21.229 1.00 65.38 88 GLU A CA 1
ATOM 729 C C . GLU A 1 88 ? 5.538 5.961 19.961 1.00 65.38 88 GLU A C 1
ATOM 731 O O . GLU A 1 88 ? 5.987 5.620 18.837 1.00 65.38 88 GLU A O 1
#

Radius of gyration: 22.13 Å; chains: 1; bounding box: 49×28×58 Å

Foldseek 3Di:
DDDPPVCPVQWDWDDDPPDTDIGGHPDDQVVWAKDKDFDPDPVGDIDIDTDGDDDDPKDKPADWDPDDDDDPPDDDDTDIHIPDPPDD

Secondary structure (DSSP, 8-state):
--------TTEEEEE-SS-EEEEESS--GGG-EEEEEE-SSTT--EEEEEEP-PPPS--EEEPPPS-----TT-------EES-TT--